Protein AF-A0A380FNW4-F1 (afdb_monomer)

pLDDT: mean 93.4, std 9.11, range [47.81, 98.5]

Solvent-accessible surface area (backbone atoms only — not comparable to full-atom values): 4509 Å² total; per-residue (Å²): 94,78,48,76,51,73,52,73,62,97,58,34,42,37,44,40,35,45,29,57,73,71,50,86,63,46,69,43,52,88,42,73,69,57,34,53,53,52,51,51,48,24,64,76,68,54,35,16,38,39,36,45,41,48,50,57,58,90,80,47,65,58,65,53,54,49,53,52,50,53,51,54,50,52,58,56,65,76,73,106

Secondary structure (DSSP, 8-state):
-EEEEEEE-SSEEEEEEEESS-PPPEEE-S-HHHHHHHHHHHHHHT-EEEEEEEE-TTT-SHHHHHHHHHHHHHHHHTT-

Structure (mmCIF, N/CA/C/O backbone):
data_AF-A0A380FNW4-F1
#
_entry.id   AF-A0A380FNW4-F1
#
loop_
_atom_site.group_PDB
_atom_site.id
_atom_site.type_symbol
_atom_site.label_atom_id
_atom_site.label_alt_id
_atom_site.label_comp_id
_atom_site.label_asym_id
_atom_site.label_entity_id
_atom_site.label_seq_id
_atom_site.pdbx_PDB_ins_code
_atom_site.Cartn_x
_atom_site.Cartn_y
_atom_site.Cartn_z
_atom_site.occupancy
_atom_site.B_iso_or_equiv
_atom_site.auth_seq_id
_atom_site.auth_comp_id
_atom_site.auth_asym_id
_atom_site.auth_atom_id
_atom_site.pdbx_PDB_model_num
ATOM 1 N N . MET A 1 1 ? 2.943 3.613 -16.820 1.00 83.44 1 MET A N 1
ATOM 2 C CA . MET A 1 1 ? 1.578 4.084 -16.470 1.00 83.44 1 MET A CA 1
ATOM 3 C C . MET A 1 1 ? 1.519 4.228 -14.968 1.00 83.44 1 MET A C 1
ATOM 5 O O . MET A 1 1 ? 2.071 3.356 -14.313 1.00 83.44 1 MET A O 1
ATOM 9 N N . THR A 1 2 ? 0.911 5.291 -14.446 1.00 91.25 2 THR A N 1
ATOM 10 C CA . THR A 1 2 ? 0.943 5.595 -13.009 1.00 91.25 2 THR A CA 1
ATOM 11 C C . THR A 1 2 ? -0.448 5.973 -12.534 1.00 91.25 2 THR A C 1
ATOM 13 O O . THR A 1 2 ? -1.110 6.808 -13.148 1.00 91.25 2 THR A O 1
ATOM 16 N N . TYR A 1 3 ? -0.871 5.364 -11.437 1.00 93.88 3 TYR A N 1
ATOM 17 C CA . TYR A 1 3 ? -2.151 5.593 -10.795 1.00 93.88 3 TYR A CA 1
ATOM 18 C C . TYR A 1 3 ? -1.937 5.923 -9.334 1.00 93.88 3 TYR A C 1
ATOM 20 O O . TYR A 1 3 ? -1.148 5.266 -8.665 1.00 93.88 3 TYR A O 1
ATOM 28 N N . GLN A 1 4 ? -2.682 6.896 -8.827 1.00 94.00 4 GLN A N 1
ATOM 29 C CA . GLN A 1 4 ? -2.612 7.291 -7.431 1.00 94.00 4 GLN A CA 1
ATOM 30 C C . GLN A 1 4 ? -4.014 7.432 -6.855 1.00 94.00 4 GLN A C 1
ATOM 32 O O . GLN A 1 4 ? -4.917 7.961 -7.507 1.00 94.00 4 GLN A O 1
ATOM 37 N N . LYS A 1 5 ? -4.190 6.993 -5.611 1.00 95.88 5 LYS A N 1
ATOM 38 C CA . LYS A 1 5 ? -5.420 7.199 -4.858 1.00 95.88 5 LYS A CA 1
ATOM 39 C C . LYS A 1 5 ? -5.114 7.471 -3.395 1.00 95.88 5 LYS A C 1
ATOM 41 O O . LYS A 1 5 ? -4.317 6.778 -2.771 1.00 95.88 5 LYS A O 1
ATOM 46 N N . LYS A 1 6 ? -5.813 8.466 -2.855 1.00 96.50 6 LYS A N 1
ATOM 47 C CA . LYS A 1 6 ? -5.914 8.698 -1.417 1.00 96.50 6 LYS A CA 1
ATOM 48 C C . LYS A 1 6 ? -7.264 8.196 -0.927 1.00 96.50 6 LYS A C 1
ATOM 50 O O . LYS A 1 6 ? -8.274 8.399 -1.607 1.00 96.50 6 LYS A O 1
ATOM 55 N N . ARG A 1 7 ? -7.285 7.546 0.231 1.00 96.31 7 ARG A N 1
ATOM 56 C CA . ARG A 1 7 ? -8.508 7.082 0.889 1.00 96.31 7 ARG A CA 1
ATOM 57 C C . ARG A 1 7 ? -8.376 7.343 2.377 1.00 96.31 7 ARG A C 1
ATOM 59 O O . ARG A 1 7 ? -7.466 6.819 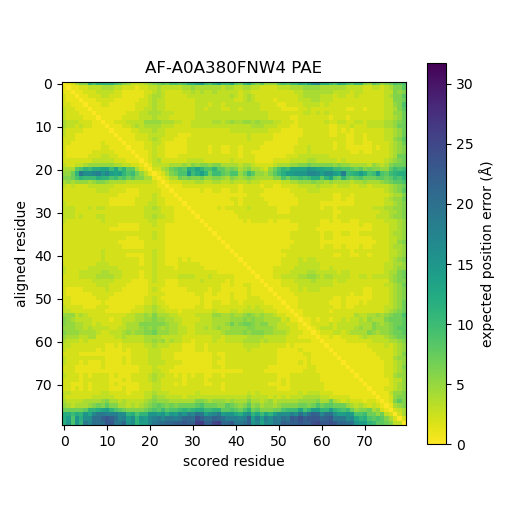2.996 1.00 96.31 7 ARG A O 1
ATOM 66 N N . ASN A 1 8 ? -9.302 8.127 2.914 1.00 97.06 8 ASN A N 1
ATOM 67 C CA . ASN A 1 8 ? -9.360 8.427 4.336 1.00 97.06 8 ASN A CA 1
ATOM 68 C C . ASN A 1 8 ? -10.737 8.021 4.858 1.00 97.06 8 ASN A C 1
ATOM 70 O O . ASN A 1 8 ? -11.755 8.378 4.255 1.00 97.06 8 ASN A O 1
ATOM 74 N N . THR A 1 9 ? -10.752 7.286 5.957 1.00 96.50 9 THR A N 1
ATOM 75 C CA . THR A 1 9 ? -11.935 6.914 6.731 1.00 96.50 9 THR A CA 1
ATOM 76 C C . THR A 1 9 ? -11.737 7.380 8.177 1.00 96.50 9 THR A C 1
ATOM 78 O O . THR A 1 9 ? -10.833 8.169 8.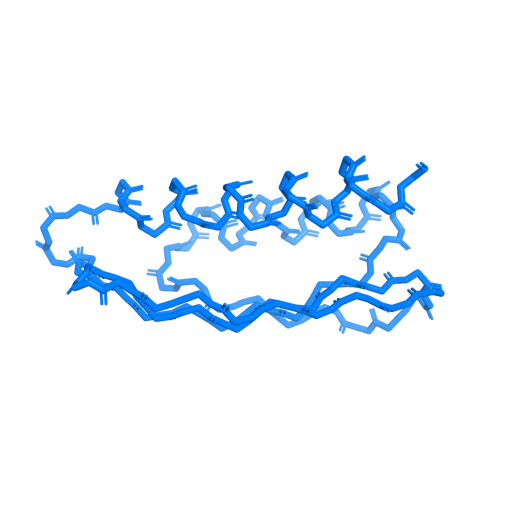463 1.00 96.50 9 THR A O 1
ATOM 81 N N . ALA A 1 10 ? -12.614 6.952 9.086 1.00 96.06 10 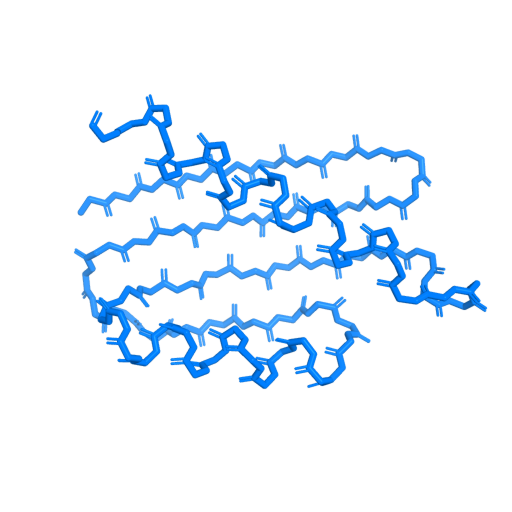ALA A N 1
ATOM 82 C CA . ALA A 1 10 ? -12.376 7.131 10.515 1.00 96.06 10 ALA A CA 1
ATOM 83 C C . ALA A 1 10 ? -11.296 6.170 11.054 1.00 96.06 10 ALA A C 1
ATOM 85 O O . ALA A 1 10 ? -10.688 6.479 12.072 1.00 96.06 10 ALA A O 1
ATOM 86 N N . GLU A 1 11 ? -11.061 5.051 10.363 1.00 96.56 11 GLU A N 1
ATOM 87 C CA . GLU A 1 11 ? -10.184 3.947 10.782 1.00 96.56 11 GLU A CA 1
ATOM 88 C C . GLU A 1 11 ? -8.807 4.035 10.111 1.00 96.56 11 GLU A C 1
ATOM 90 O O . GLU A 1 11 ? -7.802 3.684 10.717 1.00 96.56 11 GLU A O 1
ATOM 95 N N . THR A 1 12 ? -8.734 4.537 8.870 1.00 97.44 12 THR A N 1
ATOM 96 C CA . THR A 1 12 ? -7.498 4.547 8.074 1.00 97.44 12 THR A CA 1
ATOM 97 C C . THR A 1 12 ? -7.274 5.852 7.303 1.00 97.44 12 THR A C 1
ATOM 99 O O . THR A 1 12 ? -8.196 6.573 6.911 1.00 97.44 12 THR A O 1
ATOM 102 N N . GLN A 1 13 ? -6.007 6.156 7.037 1.00 98.12 13 GLN A N 1
ATOM 103 C CA . GLN A 1 13 ? -5.530 7.216 6.157 1.00 98.12 13 GLN A CA 1
ATOM 104 C C . GLN A 1 13 ? -4.492 6.618 5.215 1.00 98.12 13 GLN A C 1
ATOM 106 O O . GLN A 1 13 ? -3.403 6.232 5.638 1.00 98.12 13 GLN A O 1
ATOM 111 N N . LEU A 1 14 ? -4.837 6.538 3.932 1.00 97.94 14 LEU A N 1
ATOM 112 C CA . LEU A 1 14 ? -4.044 5.859 2.916 1.00 97.94 14 LEU A CA 1
ATOM 113 C C . LEU A 1 14 ? -3.635 6.812 1.796 1.00 97.94 14 LEU A C 1
ATOM 115 O O . LEU A 1 14 ? -4.457 7.560 1.252 1.00 97.94 14 LEU A O 1
ATOM 119 N N . ASN A 1 15 ? -2.380 6.700 1.368 1.00 97.94 15 ASN A N 1
ATOM 120 C CA . ASN A 1 15 ? -1.873 7.267 0.124 1.00 97.94 15 ASN A CA 1
ATOM 121 C C . ASN A 1 15 ? -1.147 6.176 -0.665 1.00 97.94 15 ASN A C 1
ATOM 123 O O . ASN A 1 15 ? -0.090 5.709 -0.248 1.00 97.94 15 ASN A O 1
ATOM 127 N N . ILE A 1 16 ? -1.724 5.777 -1.799 1.00 97.56 16 ILE A N 1
ATOM 128 C CA . ILE A 1 16 ? -1.243 4.643 -2.591 1.00 97.56 16 ILE A CA 1
ATOM 129 C C . ILE A 1 16 ? -0.986 5.085 -4.025 1.00 97.56 16 ILE A C 1
ATOM 131 O O . ILE A 1 16 ? -1.873 5.644 -4.674 1.00 97.56 16 ILE A O 1
ATOM 135 N N . THR A 1 17 ? 0.204 4.775 -4.529 1.00 96.19 17 THR A N 1
ATOM 136 C CA . THR A 1 17 ? 0.586 4.909 -5.935 1.00 96.19 17 THR A CA 1
ATOM 137 C C . THR A 1 17 ? 0.989 3.545 -6.485 1.00 96.19 17 THR A C 1
ATOM 139 O O . THR A 1 17 ? 1.785 2.837 -5.875 1.00 96.19 17 THR A O 1
ATOM 142 N N . LEU A 1 18 ? 0.461 3.204 -7.656 1.00 95.00 18 LEU A N 1
ATOM 143 C CA . LEU A 1 18 ? 0.840 2.046 -8.456 1.00 95.00 18 LEU A CA 1
ATOM 144 C C . LEU A 1 18 ? 1.424 2.544 -9.777 1.00 95.00 18 LEU A C 1
ATOM 146 O O . LEU A 1 18 ? 0.755 3.287 -10.499 1.00 95.00 18 LEU A O 1
ATOM 150 N N . ALA A 1 19 ? 2.636 2.124 -10.116 1.00 93.50 19 ALA A N 1
ATOM 151 C CA . ALA A 1 19 ? 3.270 2.471 -11.379 1.00 93.50 19 ALA A CA 1
ATOM 152 C C . ALA A 1 19 ? 3.812 1.238 -12.107 1.00 93.50 19 ALA A C 1
ATOM 154 O O . ALA A 1 19 ? 4.182 0.241 -11.500 1.00 93.50 19 ALA A O 1
ATOM 155 N N . ASN A 1 20 ? 3.861 1.320 -13.432 1.00 90.88 20 ASN A N 1
ATOM 156 C CA . ASN A 1 20 ? 4.529 0.352 -14.298 1.00 90.88 20 ASN A CA 1
ATOM 157 C C . ASN A 1 20 ? 5.760 1.019 -14.922 1.00 90.88 20 ASN A C 1
ATOM 159 O O . ASN A 1 20 ? 5.713 1.436 -16.083 1.00 90.88 20 ASN A O 1
ATOM 163 N N . ASP A 1 21 ? 6.783 1.253 -14.102 1.00 84.31 21 ASP A N 1
ATOM 164 C CA . ASP A 1 21 ? 8.018 1.951 -14.483 1.00 84.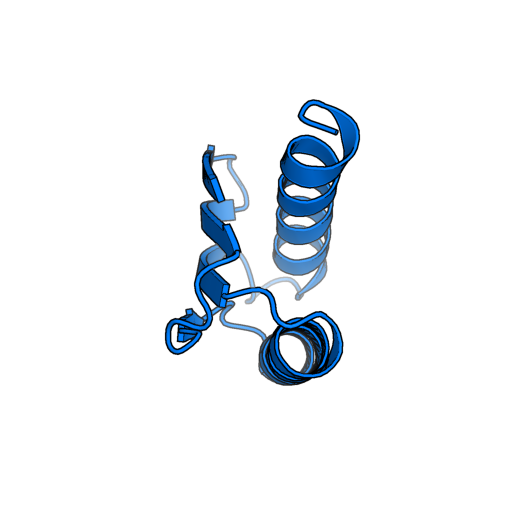31 21 ASP A CA 1
ATOM 165 C C . ASP A 1 21 ? 9.291 1.394 -13.814 1.00 84.31 21 ASP A C 1
ATOM 167 O O . ASP A 1 21 ? 10.355 1.990 -13.954 1.00 84.31 21 ASP A O 1
ATOM 171 N N . ALA A 1 22 ? 9.198 0.240 -13.137 1.00 75.25 22 ALA A N 1
ATOM 172 C CA . ALA A 1 22 ? 10.302 -0.417 -12.426 1.00 75.25 22 ALA A CA 1
ATOM 173 C C . ALA A 1 22 ? 11.022 0.466 -11.381 1.00 75.25 22 ALA A C 1
ATOM 175 O O . ALA A 1 22 ? 12.169 0.194 -11.020 1.00 75.25 22 ALA A O 1
ATOM 176 N N . SER A 1 23 ? 10.358 1.514 -10.887 1.00 86.31 23 SER A N 1
ATOM 177 C CA . SER A 1 23 ? 10.817 2.297 -9.740 1.00 86.31 23 SER A CA 1
ATOM 178 C C . SER A 1 23 ? 10.883 1.442 -8.473 1.00 86.31 23 SER A C 1
ATOM 180 O O . SER A 1 23 ? 10.138 0.475 -8.310 1.00 86.31 23 SER A O 1
ATOM 182 N N . GLU A 1 24 ? 11.753 1.831 -7.545 1.00 91.31 24 GLU A N 1
ATOM 183 C CA . GLU A 1 24 ? 11.824 1.204 -6.227 1.00 91.31 24 GLU A CA 1
ATOM 184 C C . GLU A 1 24 ? 10.500 1.379 -5.477 1.00 91.31 24 GLU A C 1
ATOM 186 O O . GLU A 1 24 ? 9.939 2.476 -5.437 1.00 91.31 24 GLU A O 1
ATOM 191 N N . SER A 1 25 ? 10.000 0.296 -4.887 1.00 96.94 25 SER A N 1
ATOM 192 C CA . SER A 1 25 ? 8.786 0.322 -4.077 1.00 96.94 25 SER A CA 1
ATOM 193 C C . SER A 1 25 ? 9.086 0.754 -2.650 1.00 96.94 25 SER A C 1
ATOM 195 O O . SER A 1 25 ? 10.015 0.243 -2.031 1.00 96.94 25 SER A O 1
ATOM 197 N N . ASN A 1 26 ? 8.259 1.648 -2.115 1.00 97.69 26 ASN A N 1
ATOM 198 C CA . ASN A 1 26 ? 8.278 2.038 -0.711 1.00 97.69 26 ASN A CA 1
ATOM 199 C C . ASN A 1 26 ? 6.924 1.690 -0.093 1.00 97.69 26 ASN A C 1
ATOM 201 O O . ASN A 1 26 ? 5.888 2.197 -0.526 1.00 97.69 26 ASN A O 1
ATOM 205 N N . ILE A 1 27 ? 6.926 0.769 0.864 1.00 98.44 27 ILE A N 1
ATOM 206 C CA . ILE A 1 27 ? 5.713 0.200 1.440 1.00 98.44 27 ILE A CA 1
ATOM 207 C C . ILE A 1 27 ? 5.823 0.318 2.951 1.00 98.44 27 ILE A C 1
ATOM 209 O O . ILE A 1 27 ? 6.674 -0.314 3.571 1.00 98.44 27 ILE A O 1
ATOM 213 N N . ASN A 1 28 ? 4.944 1.133 3.515 1.00 98.25 28 ASN A N 1
ATOM 214 C CA . ASN A 1 28 ? 4.817 1.363 4.938 1.00 98.25 28 ASN A CA 1
ATOM 215 C C . ASN A 1 28 ? 3.335 1.295 5.308 1.00 98.25 28 ASN A C 1
ATOM 217 O O . ASN A 1 28 ? 2.599 2.278 5.189 1.00 98.25 28 ASN A O 1
ATOM 221 N N . THR A 1 29 ? 2.882 0.106 5.702 1.00 98.00 29 THR A N 1
ATOM 222 C CA . THR A 1 29 ? 1.488 -0.112 6.111 1.00 98.00 29 THR A CA 1
ATOM 223 C C . THR A 1 29 ? 1.284 -0.047 7.623 1.00 98.00 29 THR A C 1
ATOM 225 O O . THR A 1 29 ? 0.149 0.024 8.083 1.00 98.00 29 THR A O 1
ATOM 228 N N . GLY A 1 30 ? 2.366 -0.111 8.404 1.00 95.81 30 GLY A N 1
ATOM 229 C CA . GLY A 1 30 ? 2.306 -0.356 9.848 1.00 95.81 30 GLY A CA 1
ATOM 230 C C . GLY A 1 30 ? 2.078 -1.830 10.217 1.00 95.81 30 GLY A C 1
ATOM 231 O O . GLY A 1 30 ? 2.144 -2.176 11.395 1.00 95.81 30 GLY A O 1
ATOM 232 N N . VAL A 1 31 ? 1.877 -2.717 9.232 1.00 97.62 31 VAL A N 1
ATOM 233 C CA . VAL A 1 31 ? 1.633 -4.154 9.418 1.00 97.62 31 VAL A CA 1
ATOM 234 C C . VAL A 1 31 ? 2.743 -4.946 8.722 1.00 97.62 31 VAL A C 1
ATOM 236 O O . VAL A 1 31 ? 2.705 -5.196 7.519 1.00 97.62 31 VAL A O 1
ATOM 239 N N . GLY A 1 32 ? 3.745 -5.392 9.487 1.00 97.56 32 GLY A N 1
ATOM 240 C CA . GLY A 1 32 ? 4.982 -5.946 8.914 1.00 97.56 32 GLY A CA 1
ATOM 241 C C . GLY A 1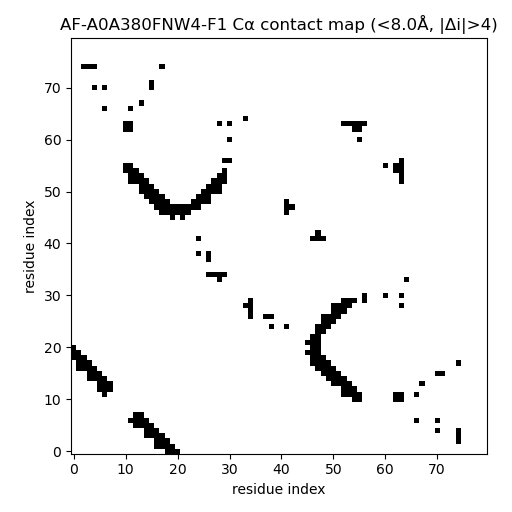 32 ? 4.797 -7.175 8.007 1.00 97.56 32 GLY A C 1
ATOM 242 O O . GLY A 1 32 ? 5.534 -7.348 7.037 1.00 97.56 32 GLY A O 1
ATOM 243 N N . PHE A 1 33 ? 3.799 -8.025 8.273 1.00 98.00 33 PHE A N 1
ATOM 244 C CA . PHE A 1 33 ? 3.490 -9.149 7.380 1.00 98.00 33 PHE A CA 1
ATOM 245 C C . PHE A 1 33 ? 2.893 -8.679 6.045 1.00 98.00 33 PHE A C 1
ATOM 247 O O . PHE A 1 33 ? 3.249 -9.206 4.989 1.00 98.00 33 PHE A O 1
ATOM 254 N N . LEU A 1 34 ? 2.029 -7.663 6.076 1.00 98.38 34 LEU A N 1
ATOM 255 C CA . LEU A 1 34 ? 1.446 -7.078 4.874 1.00 98.38 34 LEU A CA 1
ATOM 256 C C . LEU A 1 34 ? 2.510 -6.353 4.040 1.00 98.38 34 LEU A C 1
ATOM 258 O O . LEU A 1 34 ? 2.557 -6.556 2.827 1.00 98.38 34 LEU A O 1
ATOM 262 N N . ASP A 1 35 ? 3.413 -5.601 4.680 1.00 98.50 35 ASP A N 1
ATOM 263 C CA . ASP A 1 35 ? 4.561 -4.963 4.016 1.00 98.50 35 ASP A CA 1
ATOM 264 C C . ASP A 1 35 ? 5.392 -5.991 3.241 1.00 98.50 35 ASP A C 1
ATOM 266 O O . ASP A 1 35 ? 5.722 -5.795 2.066 1.00 98.50 35 ASP A O 1
ATOM 270 N N . HIS A 1 36 ? 5.676 -7.135 3.871 1.00 98.38 36 HIS A N 1
ATOM 271 C CA . HIS A 1 36 ? 6.389 -8.234 3.233 1.00 98.38 36 HIS A CA 1
ATOM 272 C C . HIS A 1 36 ? 5.630 -8.781 2.012 1.00 98.38 36 HIS A C 1
ATOM 274 O O . HIS A 1 36 ? 6.218 -8.927 0.937 1.00 98.38 36 HIS A O 1
ATOM 280 N N . MET A 1 37 ? 4.326 -9.041 2.143 1.00 98.50 37 MET A N 1
ATOM 281 C CA . MET A 1 37 ? 3.505 -9.555 1.039 1.00 98.50 37 MET A CA 1
ATOM 282 C C . MET A 1 37 ? 3.414 -8.570 -0.132 1.00 98.50 37 MET A C 1
ATOM 284 O O . MET A 1 37 ? 3.550 -8.974 -1.287 1.00 98.50 37 MET A O 1
ATOM 288 N N . LEU A 1 38 ? 3.231 -7.278 0.139 1.00 98.12 38 LEU A N 1
ATOM 289 C CA . LEU A 1 38 ? 3.149 -6.243 -0.893 1.00 98.12 38 LEU A CA 1
ATOM 290 C C . LEU A 1 38 ? 4.504 -5.997 -1.569 1.00 98.12 38 LEU A C 1
ATOM 292 O O . LEU A 1 38 ? 4.549 -5.742 -2.773 1.00 98.12 38 LEU A O 1
ATOM 296 N N . THR A 1 39 ? 5.609 -6.153 -0.834 1.00 97.81 39 THR A N 1
ATOM 297 C CA . THR A 1 39 ? 6.966 -6.126 -1.402 1.00 97.81 39 THR A CA 1
ATOM 298 C C . THR A 1 39 ? 7.156 -7.260 -2.410 1.00 97.81 39 THR A C 1
ATOM 300 O O . THR A 1 39 ? 7.598 -7.024 -3.536 1.00 97.81 39 THR A O 1
ATOM 303 N N . LEU A 1 40 ? 6.759 -8.487 -2.050 1.00 97.88 40 LEU A N 1
ATOM 304 C CA . LEU A 1 40 ? 6.799 -9.629 -2.968 1.00 97.88 40 LEU A CA 1
ATOM 305 C C . LEU A 1 40 ? 5.863 -9.433 -4.165 1.00 97.88 40 LEU A C 1
ATOM 307 O O . LEU A 1 40 ? 6.244 -9.729 -5.297 1.00 97.88 40 LEU A O 1
ATOM 311 N N . PHE A 1 41 ? 4.657 -8.909 -3.937 1.00 96.38 41 PHE A N 1
ATOM 312 C CA . PHE A 1 41 ? 3.714 -8.595 -5.007 1.00 96.38 41 PHE A CA 1
ATOM 313 C C . PHE A 1 41 ? 4.314 -7.602 -6.007 1.00 96.38 41 PHE A C 1
ATOM 315 O O . PHE A 1 41 ? 4.280 -7.858 -7.211 1.00 96.38 41 PHE A O 1
ATOM 322 N N . SER A 1 42 ? 4.903 -6.502 -5.530 1.00 95.62 42 SER A N 1
ATOM 323 C CA . SER A 1 42 ? 5.595 -5.527 -6.376 1.00 95.62 42 SER A CA 1
ATOM 324 C C . SER A 1 42 ? 6.706 -6.190 -7.198 1.00 95.62 42 SER A C 1
ATOM 326 O O . SER A 1 42 ? 6.716 -6.080 -8.425 1.00 95.62 42 SER A O 1
ATOM 328 N N . PHE A 1 43 ? 7.580 -6.960 -6.542 1.00 95.12 43 PHE A N 1
ATOM 329 C CA . PHE A 1 43 ? 8.694 -7.640 -7.198 1.00 95.12 43 PHE A CA 1
ATOM 330 C C . PHE A 1 43 ? 8.231 -8.606 -8.299 1.00 95.12 43 PHE A C 1
ATOM 332 O O . PHE A 1 43 ? 8.720 -8.554 -9.428 1.00 95.12 43 PHE A O 1
ATOM 339 N N . HIS A 1 44 ? 7.262 -9.475 -8.002 1.00 95.56 44 HIS A N 1
ATOM 340 C CA . HIS A 1 44 ? 6.808 -10.500 -8.944 1.00 95.56 44 HIS A CA 1
ATOM 341 C C . HIS A 1 44 ? 5.890 -9.964 -10.050 1.00 95.56 44 HIS A C 1
ATOM 343 O O . HIS A 1 44 ? 5.838 -10.559 -11.126 1.00 95.56 44 HIS A O 1
ATOM 349 N N . SER A 1 45 ? 5.186 -8.853 -9.817 1.00 93.25 45 SER A N 1
ATOM 350 C CA . SER A 1 45 ? 4.338 -8.210 -10.832 1.00 93.25 45 SER A CA 1
ATOM 351 C C . SER A 1 45 ? 5.095 -7.242 -11.745 1.00 93.25 45 SER A C 1
ATOM 353 O O . SER A 1 45 ? 4.541 -6.834 -12.763 1.00 93.25 45 SER A O 1
ATOM 355 N N . GLN A 1 46 ? 6.342 -6.889 -11.403 1.00 93.12 46 GLN A N 1
ATOM 356 C CA . GLN A 1 46 ? 7.121 -5.820 -12.050 1.00 93.12 46 GLN A CA 1
ATOM 357 C C . GLN A 1 46 ? 6.447 -4.438 -11.950 1.00 93.12 46 GLN A C 1
ATOM 359 O O . GLN A 1 46 ? 6.702 -3.550 -12.764 1.00 93.12 46 GLN A O 1
ATOM 364 N N . LEU A 1 47 ? 5.590 -4.251 -10.942 1.00 93.56 47 LEU A N 1
ATOM 365 C CA . LEU A 1 47 ? 4.932 -2.983 -10.640 1.00 93.56 47 LEU A CA 1
ATOM 366 C C . LEU A 1 47 ? 5.622 -2.304 -9.460 1.00 93.56 47 LEU A C 1
ATOM 368 O O . LEU A 1 47 ? 5.978 -2.953 -8.477 1.00 93.56 47 LEU A O 1
ATOM 372 N N . SER A 1 48 ? 5.738 -0.986 -9.524 1.00 95.81 48 SER A N 1
ATOM 373 C CA . SER A 1 48 ? 6.226 -0.142 -8.438 1.00 95.81 48 SER A CA 1
ATOM 374 C C . SER A 1 48 ? 5.052 0.246 -7.534 1.00 95.81 48 SER A C 1
ATOM 376 O O . SER A 1 48 ? 4.020 0.721 -8.021 1.00 95.81 48 SER A O 1
ATOM 378 N N . LEU A 1 49 ? 5.203 0.078 -6.222 1.00 97.06 49 LEU A N 1
ATOM 379 C CA . LEU A 1 49 ? 4.218 0.448 -5.206 1.00 97.06 49 LEU A CA 1
ATOM 380 C C . LEU A 1 49 ? 4.788 1.518 -4.277 1.00 97.06 49 LEU A C 1
ATOM 382 O O . LEU A 1 49 ? 5.851 1.334 -3.697 1.00 97.06 49 LEU A O 1
ATOM 386 N N . GLN A 1 50 ? 4.056 2.615 -4.106 1.00 97.81 50 GLN A N 1
ATOM 387 C CA . GLN A 1 50 ? 4.279 3.570 -3.019 1.00 97.81 50 GLN A CA 1
ATOM 388 C C . GLN A 1 50 ? 3.059 3.517 -2.111 1.00 97.81 50 GLN A C 1
ATOM 390 O O . GLN A 1 50 ? 1.968 3.872 -2.558 1.00 97.81 50 GLN A O 1
ATOM 395 N N . ILE A 1 51 ? 3.212 3.045 -0.879 1.00 98.12 51 ILE A N 1
ATOM 396 C CA . ILE A 1 51 ? 2.113 2.882 0.072 1.00 98.12 51 ILE A CA 1
ATOM 397 C C . ILE A 1 51 ? 2.522 3.514 1.390 1.00 98.12 51 ILE A C 1
ATOM 399 O O . ILE A 1 51 ? 3.471 3.067 2.021 1.00 98.12 51 ILE A O 1
ATOM 403 N N . GLU A 1 52 ? 1.755 4.513 1.806 1.00 98.50 52 GLU A N 1
ATOM 404 C CA . GLU A 1 52 ? 1.763 5.027 3.170 1.00 98.50 52 GLU A CA 1
ATOM 405 C C . GLU A 1 52 ? 0.378 4.785 3.762 1.00 98.50 52 GLU A C 1
ATOM 407 O O . GLU A 1 52 ? -0.625 5.268 3.214 1.00 98.50 52 GLU A O 1
ATOM 412 N N . ALA A 1 53 ? 0.326 4.031 4.857 1.00 97.94 53 ALA A N 1
ATOM 413 C CA . ALA A 1 53 ? -0.885 3.795 5.622 1.00 97.94 53 ALA A CA 1
ATOM 414 C C . ALA A 1 53 ? -0.688 4.191 7.082 1.00 97.94 53 ALA A C 1
ATOM 416 O O . ALA A 1 53 ? 0.339 3.922 7.700 1.00 97.94 53 ALA A O 1
ATOM 417 N N . ASN A 1 54 ? -1.722 4.802 7.638 1.00 97.25 54 ASN A N 1
ATOM 418 C CA . ASN A 1 54 ? -1.882 4.982 9.067 1.00 97.25 54 ASN A CA 1
ATOM 419 C C . ASN A 1 54 ? -3.301 4.537 9.413 1.00 97.25 54 ASN A C 1
ATOM 421 O O . ASN A 1 54 ? -4.246 5.012 8.786 1.00 97.25 54 ASN A O 1
ATOM 425 N N . GLY A 1 55 ? -3.449 3.617 10.356 1.00 94.88 55 GLY A N 1
ATOM 426 C CA . GLY A 1 55 ? -4.754 3.165 10.816 1.00 94.88 55 GLY A CA 1
ATOM 427 C C . GLY A 1 55 ? -4.720 2.721 12.268 1.00 94.88 55 GLY A C 1
ATOM 428 O O . GLY A 1 55 ? -3.663 2.743 12.902 1.00 94.88 55 GLY A O 1
ATOM 429 N N . ASP A 1 56 ? -5.875 2.307 12.769 1.00 93.06 56 ASP A N 1
ATOM 430 C CA . ASP A 1 56 ? -6.143 1.866 14.141 1.00 93.06 56 ASP A CA 1
ATOM 431 C C . ASP A 1 56 ? -5.563 0.475 14.474 1.00 93.06 56 ASP A C 1
ATOM 433 O O . ASP A 1 56 ? -6.220 -0.385 15.058 1.00 93.06 56 ASP A O 1
ATOM 437 N N . THR A 1 57 ? -4.287 0.267 14.132 1.00 92.00 57 THR A N 1
ATOM 438 C CA . THR A 1 57 ? -3.536 -0.991 14.314 1.00 92.00 57 THR A CA 1
ATOM 439 C C . THR A 1 57 ? -3.437 -1.479 15.764 1.00 92.00 57 THR A C 1
ATOM 441 O O . THR A 1 57 ? -3.071 -2.628 16.010 1.00 92.00 57 THR A O 1
ATOM 444 N N . GLU A 1 58 ? -3.752 -0.627 16.741 1.00 93.00 58 GLU A N 1
ATOM 445 C CA . GLU A 1 58 ? -3.898 -1.000 18.146 1.00 93.00 58 GLU A CA 1
ATOM 446 C C . GLU A 1 58 ? -5.139 -1.858 18.433 1.00 93.00 58 GLU A C 1
ATOM 448 O O . GLU A 1 58 ? -5.175 -2.539 19.461 1.00 93.00 58 GLU A O 1
ATOM 453 N N . VAL A 1 59 ? -6.147 -1.813 17.555 1.00 92.81 59 VAL A N 1
ATOM 454 C CA . VAL A 1 59 ? -7.337 -2.668 17.608 1.00 92.81 59 VAL A CA 1
ATOM 455 C C . VAL A 1 59 ? -7.004 -4.008 16.958 1.00 92.81 59 VAL A C 1
ATOM 457 O O . VAL A 1 59 ? -6.952 -5.026 17.651 1.00 92.81 59 VAL A O 1
ATOM 460 N N . ASP A 1 60 ? -6.738 -3.990 15.650 1.00 95.12 60 ASP A N 1
ATOM 461 C CA . ASP A 1 60 ? -6.175 -5.083 14.856 1.00 95.12 60 ASP A CA 1
ATOM 462 C C . ASP A 1 60 ? -5.642 -4.562 13.500 1.00 95.12 60 ASP A C 1
ATOM 464 O O . ASP A 1 60 ? -5.651 -3.365 13.220 1.00 95.12 60 ASP A O 1
ATOM 468 N N . ASP A 1 61 ? -5.136 -5.455 12.648 1.00 96.56 61 ASP A N 1
ATOM 469 C CA . ASP A 1 61 ? -4.627 -5.132 11.310 1.00 96.56 61 ASP A CA 1
ATOM 470 C C . ASP A 1 61 ? -5.696 -5.187 10.200 1.00 96.56 61 ASP A C 1
ATOM 472 O O . ASP A 1 61 ? -5.374 -4.994 9.018 1.00 96.56 61 ASP A O 1
ATOM 476 N N . HIS A 1 62 ? -6.960 -5.444 10.551 1.00 97.94 62 HIS A N 1
ATOM 477 C CA . HIS A 1 62 ? -8.029 -5.733 9.602 1.00 97.94 62 HIS A CA 1
ATOM 478 C C . HIS A 1 62 ? -8.312 -4.540 8.697 1.00 97.94 62 HIS A C 1
ATOM 480 O O . HIS A 1 62 ? -8.246 -4.680 7.476 1.00 97.94 62 HIS A O 1
ATOM 486 N N . HIS A 1 63 ? -8.578 -3.364 9.272 1.00 97.88 63 HIS A N 1
ATOM 487 C CA . HIS A 1 63 ? -8.989 -2.189 8.499 1.00 97.88 63 HIS A CA 1
ATOM 488 C C . HIS A 1 63 ? -7.888 -1.712 7.550 1.00 97.88 63 HIS A C 1
ATOM 490 O O . HIS A 1 63 ? -8.154 -1.425 6.382 1.00 97.88 63 HIS A O 1
ATOM 496 N N . VAL A 1 64 ? -6.631 -1.688 8.013 1.00 97.81 64 VAL A N 1
ATOM 497 C CA . VAL A 1 64 ? -5.476 -1.352 7.165 1.00 97.81 64 VAL A CA 1
ATOM 498 C C . VAL A 1 64 ? -5.372 -2.330 5.996 1.00 97.81 64 VAL A C 1
ATOM 500 O O . VAL A 1 64 ? -5.249 -1.909 4.843 1.00 97.81 64 VAL A O 1
ATOM 503 N N . THR A 1 65 ? -5.466 -3.631 6.272 1.00 98.19 65 THR A N 1
ATOM 504 C CA . THR A 1 65 ? -5.378 -4.675 5.245 1.00 98.19 65 THR A CA 1
ATOM 505 C C . THR A 1 65 ? -6.527 -4.578 4.236 1.00 98.19 65 THR A C 1
ATOM 507 O O . THR A 1 65 ? -6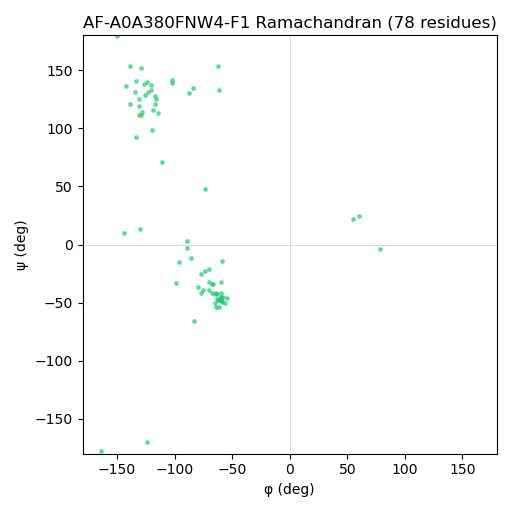.296 -4.612 3.022 1.00 98.19 65 THR A O 1
ATOM 510 N N . GLU A 1 66 ? -7.760 -4.421 4.720 1.00 98.12 66 GLU A N 1
ATOM 511 C CA . GLU A 1 66 ? -8.969 -4.302 3.905 1.00 98.12 66 GLU A CA 1
ATOM 512 C C . GLU A 1 66 ? -8.916 -3.067 2.998 1.00 98.12 66 GLU A C 1
ATOM 514 O O . GLU A 1 66 ? -9.056 -3.184 1.774 1.00 98.12 66 GLU A O 1
ATOM 519 N N . ASP A 1 67 ? -8.682 -1.883 3.567 1.00 97.81 67 ASP A N 1
ATOM 520 C CA . ASP A 1 67 ? -8.754 -0.631 2.818 1.00 97.81 67 ASP A CA 1
ATOM 521 C 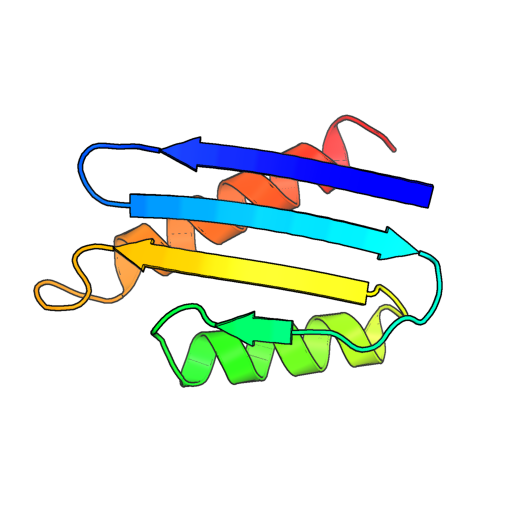C . ASP A 1 67 ? -7.636 -0.517 1.770 1.00 97.81 67 ASP A C 1
ATOM 523 O O . ASP A 1 67 ? -7.875 0.004 0.671 1.00 97.81 67 ASP A O 1
ATOM 527 N N . ILE A 1 68 ? -6.440 -1.057 2.043 1.00 98.00 68 ILE A N 1
ATOM 528 C CA . ILE A 1 68 ? -5.377 -1.182 1.034 1.00 98.00 68 ILE A CA 1
ATOM 529 C C . ILE A 1 68 ? -5.848 -2.081 -0.115 1.00 98.00 68 ILE A C 1
ATOM 531 O O . ILE A 1 68 ? -5.721 -1.699 -1.284 1.00 98.00 68 ILE A O 1
ATOM 535 N N . GLY A 1 69 ? -6.442 -3.238 0.193 1.00 97.12 69 GLY A N 1
ATOM 536 C CA . GLY A 1 69 ? -7.002 -4.153 -0.803 1.00 97.12 69 GLY A CA 1
ATOM 537 C C . GLY A 1 69 ? -8.071 -3.492 -1.680 1.00 97.12 69 GLY A C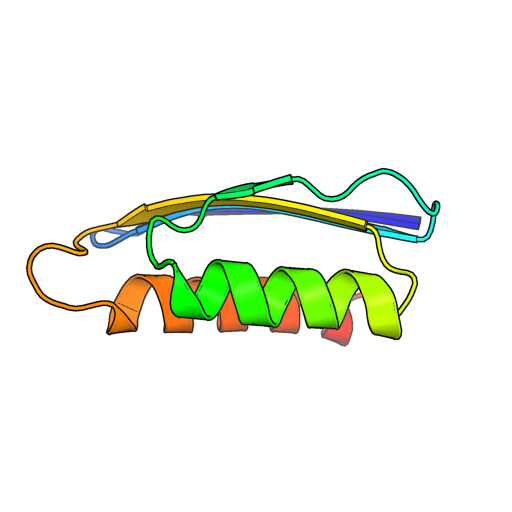 1
ATOM 538 O O . GLY A 1 69 ? -8.019 -3.594 -2.910 1.00 97.12 69 GLY A O 1
ATOM 539 N N . ILE A 1 70 ? -8.992 -2.735 -1.074 1.00 96.38 70 ILE A N 1
ATOM 540 C CA . ILE A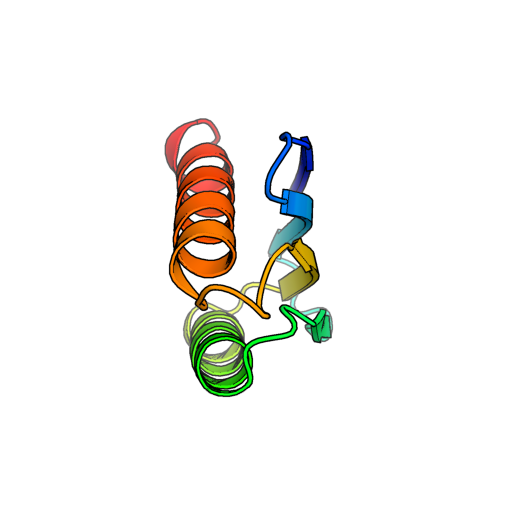 1 70 ? -10.023 -1.961 -1.784 1.00 96.38 70 ILE A CA 1
ATOM 541 C C . ILE A 1 70 ? -9.388 -0.934 -2.725 1.00 96.38 70 ILE A C 1
ATOM 543 O O . ILE A 1 70 ? -9.810 -0.793 -3.880 1.00 96.38 70 ILE A O 1
ATOM 547 N N . VAL A 1 71 ? -8.381 -0.190 -2.258 1.00 96.31 71 VAL A N 1
ATOM 548 C CA . VAL A 1 71 ? -7.712 0.825 -3.079 1.00 96.31 71 VAL A CA 1
ATOM 549 C C . VAL A 1 71 ? -6.993 0.177 -4.259 1.00 96.31 71 VAL A C 1
ATOM 551 O O . VAL A 1 71 ? -7.256 0.582 -5.396 1.00 96.31 71 VAL A O 1
ATOM 554 N N . LEU A 1 72 ? -6.174 -0.851 -4.025 1.00 95.12 72 LEU A N 1
ATOM 555 C CA . LEU A 1 72 ? -5.456 -1.569 -5.081 1.00 95.12 72 LEU A CA 1
ATOM 556 C C . LEU A 1 72 ? -6.419 -2.197 -6.099 1.00 95.12 72 LEU A C 1
ATOM 558 O O . LEU A 1 72 ? -6.242 -2.012 -7.306 1.00 95.12 72 LEU A O 1
ATOM 562 N N . GLY A 1 73 ? -7.490 -2.850 -5.640 1.00 93.50 73 GLY A N 1
ATOM 563 C CA . GLY A 1 73 ? -8.538 -3.391 -6.510 1.00 93.50 73 GLY A CA 1
ATOM 564 C C . GLY A 1 73 ? -9.219 -2.304 -7.347 1.00 93.50 73 GLY A C 1
ATOM 565 O O . GLY A 1 73 ? -9.433 -2.462 -8.548 1.00 93.50 73 GLY A O 1
ATOM 566 N N . SER A 1 74 ? -9.503 -1.144 -6.749 1.00 91.38 74 SER A N 1
ATOM 567 C CA . SER A 1 74 ? -10.133 -0.034 -7.469 1.00 91.38 74 SER A CA 1
ATOM 568 C C . SER A 1 74 ? -9.236 0.577 -8.547 1.00 91.38 74 SER A C 1
ATOM 570 O O . SER A 1 74 ? -9.747 1.000 -9.581 1.00 91.38 74 SER A O 1
ATOM 572 N N . ILE A 1 75 ? -7.922 0.618 -8.316 1.00 89.62 75 ILE A N 1
ATOM 573 C CA . ILE A 1 75 ? -6.946 1.156 -9.266 1.00 89.62 75 ILE A CA 1
ATOM 574 C C . ILE A 1 75 ? -6.707 0.174 -10.420 1.00 89.62 75 ILE A C 1
ATOM 576 O O . ILE A 1 75 ? -6.600 0.605 -11.565 1.00 89.62 75 ILE A O 1
ATOM 580 N N . THR A 1 76 ? -6.655 -1.126 -10.131 1.00 80.38 76 THR A N 1
ATOM 581 C CA . THR A 1 76 ? -6.371 -2.175 -11.124 1.00 80.38 76 THR A CA 1
ATOM 582 C C . THR A 1 76 ? -7.571 -2.494 -12.015 1.00 80.38 76 THR A C 1
ATOM 584 O O . THR A 1 76 ? -7.406 -2.613 -13.223 1.00 80.38 76 THR A O 1
ATOM 587 N N . VAL A 1 77 ? -8.787 -2.581 -11.462 1.00 77.25 77 VAL A N 1
ATOM 588 C CA . VAL A 1 77 ? -9.992 -2.962 -12.228 1.00 77.25 77 VAL A CA 1
ATOM 589 C C . VAL A 1 77 ? -10.564 -1.806 -13.044 1.00 77.25 77 VAL A C 1
ATOM 591 O O . VAL A 1 77 ? -11.087 -2.019 -14.131 1.00 77.25 77 VAL A O 1
ATOM 594 N N . ARG A 1 78 ? -10.521 -0.572 -12.527 1.00 60.09 78 ARG A N 1
ATOM 595 C CA . ARG A 1 78 ? -11.217 0.563 -13.166 1.00 60.09 78 ARG A CA 1
ATOM 596 C C . ARG A 1 78 ? -10.384 1.310 -14.203 1.00 60.09 78 ARG A C 1
ATOM 598 O O . ARG A 1 78 ? -10.904 2.244 -14.804 1.00 60.09 78 ARG A O 1
ATOM 605 N N . ASN A 1 79 ? -9.127 0.921 -14.396 1.00 53.56 79 ASN A N 1
ATOM 606 C CA . ASN A 1 79 ? -8.236 1.546 -15.371 1.00 53.56 79 ASN A CA 1
ATOM 607 C C . ASN A 1 79 ? -7.530 0.530 -16.297 1.00 53.56 79 ASN A C 1
ATOM 609 O O . ASN A 1 79 ? -6.548 0.884 -16.950 1.00 53.56 79 ASN A O 1
ATOM 613 N N . GLY A 1 80 ? -7.993 -0.726 -16.312 1.00 47.81 80 GLY A N 1
ATOM 614 C CA . GLY A 1 80 ? -7.547 -1.779 -17.233 1.00 47.81 80 GLY A CA 1
ATOM 615 C C . GLY A 1 80 ? -8.436 -1.890 -18.462 1.00 47.81 80 GLY A C 1
ATOM 616 O O . GLY A 1 80 ? -9.645 -1.588 -18.337 1.00 47.81 80 GLY A O 1
#

Mean predicted aligned error: 3.16 Å

InterPro domains:
  IPR000807 Imidazoleglycerol-phosphate dehydratase [PF00475] (29-75)
  IPR000807 Imidazoleglycerol-phosphate dehydratase [PTHR23133] (4-74)
  IPR020565 Imidazoleglycerol-phosphate dehydratase, conserved site [PS00954] (59-72)
  IPR020568 Ribosomal protein uS5 domain 2-type superfamily [SSF54211] (3-75)
  IPR038494 Imidazole glycerol phosphate dehydratase domain superfamily [G3DSA:3.30.230.40] (1-78)

Radius of gyration: 11.97 Å; Cα contacts (8 Å, |Δi|>4): 133; chains: 1; bounding box: 24×19×35 Å

Foldseek 3Di:
DKDWDWDDDPFKTKTKMKAQPLDAADADLVDVVVSVVVNVVCVVVSIHMYMDMDGPCVVHCVVSVVVVVVVVCCRVVVPD

Sequence (80 aa):
MTYQKKRNTAETQLNITLANDASESNINTGVGFLDHMLTLFSFHSQLSLQIEANGDTEVDDHHVTEDIGIVLGSITVRNG

Organism: Staphylococcus gallinarum (NCBI:txid1293)

Nearest PDB structures (foldseek):
  6fwh-assembly1_A  TM=9.519E-01  e=2.060E-06  Acanthamoeba castellanii
  2ae8-assembly1_A  TM=8.869E-01  e=6.627E-07  Staphylococcus aureus subsp. aureus N315
  2ae8-assembly1_F  TM=8.967E-01  e=8.654E-07  Staphylococcus aureus subsp. aureus N315
  2ae8-assembly1_B  TM=9.062E-01  e=1.476E-06  Staphylococcus aureus subsp. aureus N315
  2ae8-assembly1_E  TM=8.932E-01  e=4.904E-06  Staphylococcus aureus subsp. aureus N315